Protein AF-A0A968W0G4-F1 (afdb_monomer)

Nearest PDB structures (foldseek):
  5n9j-assembly1_E  TM=2.878E-01  e=7.358E+00  Schizosaccharomyces pombe

Structure (mmCIF, N/CA/C/O backbone):
data_AF-A0A968W0G4-F1
#
_entry.id   AF-A0A968W0G4-F1
#
loop_
_atom_site.group_PDB
_atom_site.id
_atom_site.type_symbol
_atom_site.label_atom_id
_atom_site.label_alt_id
_atom_site.label_comp_id
_atom_site.label_asym_id
_atom_site.label_entity_id
_atom_site.label_seq_id
_atom_site.pdbx_PDB_ins_code
_atom_site.Cartn_x
_atom_site.Cartn_y
_atom_site.Cartn_z
_atom_site.occupancy
_atom_site.B_iso_or_equiv
_atom_site.auth_seq_id
_atom_site.auth_comp_id
_atom_site.auth_asym_id
_atom_site.auth_atom_id
_atom_site.pdbx_PDB_model_num
ATOM 1 N N . MET A 1 1 ? 86.480 -13.679 -138.380 1.00 50.28 1 MET A N 1
ATOM 2 C CA . MET A 1 1 ? 85.418 -13.800 -137.355 1.00 50.28 1 MET A CA 1
ATOM 3 C C . MET A 1 1 ? 84.595 -12.518 -137.369 1.00 50.28 1 MET A C 1
ATOM 5 O O . MET A 1 1 ? 85.137 -11.446 -137.126 1.00 50.28 1 MET A O 1
ATOM 9 N N . ASN A 1 2 ? 83.332 -12.602 -137.793 1.00 56.00 2 ASN A N 1
ATOM 10 C CA . ASN A 1 2 ? 82.565 -11.453 -138.284 1.00 56.00 2 ASN A CA 1
ATOM 11 C C . ASN A 1 2 ? 81.876 -10.722 -137.124 1.00 56.00 2 ASN A C 1
ATOM 13 O O . ASN A 1 2 ? 80.921 -11.234 -136.549 1.00 56.00 2 ASN A O 1
ATOM 17 N N . ARG A 1 3 ? 82.334 -9.502 -136.817 1.00 64.56 3 ARG A N 1
ATOM 18 C CA . ARG A 1 3 ? 81.915 -8.645 -135.685 1.00 64.56 3 ARG A CA 1
ATOM 19 C C . ARG A 1 3 ? 80.391 -8.413 -135.557 1.00 64.56 3 ARG A C 1
ATOM 21 O O . ARG A 1 3 ? 79.924 -8.037 -134.491 1.00 64.56 3 ARG A O 1
ATOM 28 N N . LYS A 1 4 ? 79.607 -8.677 -136.612 1.00 69.25 4 LYS A N 1
ATOM 29 C CA . LYS A 1 4 ? 78.130 -8.612 -136.620 1.00 69.25 4 LYS A CA 1
ATOM 30 C C . LYS A 1 4 ? 77.449 -9.833 -135.971 1.00 69.25 4 LYS A C 1
ATOM 32 O O . LYS A 1 4 ? 76.341 -9.705 -135.453 1.00 69.25 4 LYS A O 1
ATOM 37 N N . LEU A 1 5 ? 78.105 -10.998 -135.964 1.00 71.62 5 LEU A N 1
ATOM 38 C CA . LEU A 1 5 ? 77.550 -12.244 -135.418 1.00 71.62 5 LEU A CA 1
ATOM 39 C C . LEU A 1 5 ? 77.564 -12.250 -133.879 1.00 71.62 5 LEU A C 1
ATOM 41 O O . LEU A 1 5 ? 76.620 -12.705 -133.248 1.00 71.62 5 LEU A O 1
ATOM 45 N N . THR A 1 6 ? 78.600 -11.680 -133.258 1.00 73.06 6 THR A N 1
ATOM 46 C CA . THR A 1 6 ? 78.718 -11.632 -131.789 1.00 73.06 6 THR A CA 1
ATOM 47 C C . THR A 1 6 ? 77.686 -10.692 -131.154 1.00 73.06 6 THR A C 1
ATOM 49 O O . THR A 1 6 ? 77.170 -10.978 -130.080 1.00 73.06 6 THR A O 1
ATOM 52 N N . VAL A 1 7 ? 77.335 -9.593 -131.836 1.00 78.62 7 VAL A N 1
ATOM 53 C CA . VAL A 1 7 ? 76.342 -8.618 -131.345 1.00 78.62 7 VAL A CA 1
ATOM 54 C C . VAL A 1 7 ? 74.920 -9.181 -131.415 1.00 78.62 7 VAL A C 1
ATOM 56 O O . VAL A 1 7 ? 74.140 -9.013 -130.483 1.00 78.62 7 VAL A O 1
ATOM 59 N N . THR A 1 8 ? 74.587 -9.897 -132.491 1.00 78.25 8 THR A N 1
ATOM 60 C CA . THR A 1 8 ? 73.258 -10.507 -132.657 1.00 78.25 8 THR A CA 1
ATOM 61 C C . THR A 1 8 ? 73.026 -11.652 -131.670 1.00 78.25 8 THR A C 1
ATOM 63 O O . THR A 1 8 ? 71.947 -11.735 -131.085 1.00 78.25 8 THR A O 1
ATOM 66 N N . LEU A 1 9 ? 74.046 -12.468 -131.386 1.00 82.94 9 LEU A N 1
ATOM 67 C CA . LEU A 1 9 ? 73.944 -13.553 -130.403 1.00 82.94 9 LEU A CA 1
ATOM 68 C C . LEU A 1 9 ? 73.746 -13.042 -128.962 1.00 82.94 9 LEU A C 1
ATOM 70 O O . LEU A 1 9 ? 73.005 -13.647 -128.189 1.00 82.94 9 LEU A O 1
ATOM 74 N N . GLY A 1 10 ? 74.364 -11.906 -128.614 1.00 82.00 10 GLY A N 1
ATOM 75 C CA . GLY A 1 10 ? 74.199 -11.270 -127.302 1.00 82.00 10 GLY A CA 1
ATOM 76 C C . GLY A 1 10 ? 72.797 -10.698 -127.072 1.00 82.00 10 GLY A C 1
ATOM 77 O O . GLY A 1 10 ? 72.253 -10.817 -125.978 1.00 82.00 10 GLY A O 1
ATOM 78 N N . ILE A 1 11 ? 72.169 -10.135 -128.108 1.00 85.25 11 ILE A N 1
ATOM 79 C CA . ILE A 1 11 ? 70.793 -9.620 -128.008 1.00 85.25 11 ILE A CA 1
ATOM 80 C C . ILE A 1 11 ? 69.801 -10.773 -127.821 1.00 85.25 11 ILE A C 1
ATOM 82 O O . ILE A 1 11 ? 68.907 -10.691 -126.980 1.00 85.25 11 ILE A O 1
ATOM 86 N N . VAL A 1 12 ? 69.981 -11.873 -128.558 1.00 88.94 12 VAL A N 1
ATOM 87 C CA . VAL A 1 12 ? 69.106 -13.049 -128.440 1.00 88.94 12 VAL A CA 1
ATOM 88 C C . VAL A 1 12 ? 69.211 -13.684 -127.049 1.00 88.94 12 VAL A C 1
ATOM 90 O O . VAL A 1 12 ? 68.183 -14.054 -126.482 1.00 88.94 12 VAL A O 1
ATOM 93 N N . SER A 1 13 ? 70.408 -13.761 -126.455 1.00 84.50 13 SER A N 1
ATOM 94 C CA . SER A 1 13 ? 70.560 -14.359 -125.120 1.00 84.50 13 SER A CA 1
ATOM 95 C C . SER A 1 13 ? 69.845 -13.554 -124.029 1.00 84.50 13 SER A C 1
ATOM 97 O O . SER A 1 13 ? 69.179 -14.148 -123.183 1.00 84.50 13 SER A O 1
ATOM 99 N N . ILE A 1 14 ? 69.891 -12.218 -124.087 1.00 87.50 14 ILE A N 1
ATOM 100 C CA . ILE A 1 14 ? 69.216 -11.333 -123.121 1.00 87.50 14 ILE A CA 1
ATOM 101 C C . ILE A 1 14 ? 67.691 -11.493 -123.193 1.00 87.50 14 ILE A C 1
ATOM 103 O O . ILE A 1 14 ? 67.023 -11.561 -122.159 1.00 87.50 14 ILE A O 1
ATOM 107 N N . VAL A 1 15 ? 67.133 -11.600 -124.403 1.00 90.00 15 VAL A N 1
ATOM 108 C CA . VAL A 1 15 ? 65.685 -11.777 -124.594 1.00 90.00 15 VAL A CA 1
ATOM 109 C C . VAL A 1 15 ? 65.219 -13.124 -124.036 1.00 90.00 15 VAL A C 1
ATOM 111 O O . VAL A 1 15 ? 64.215 -13.180 -123.324 1.00 90.00 15 VAL A O 1
ATOM 11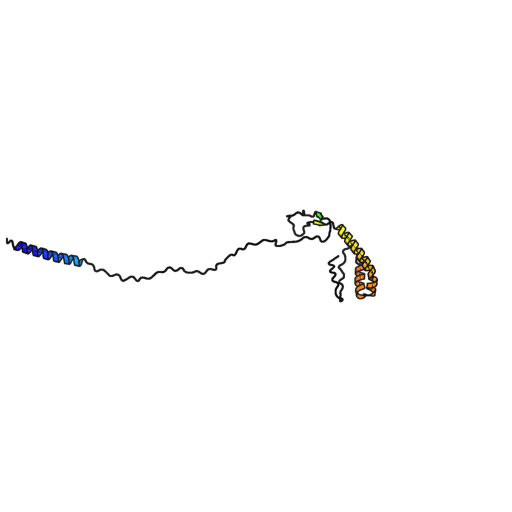4 N N . VAL A 1 16 ? 65.968 -14.200 -124.290 1.00 90.00 16 VAL A N 1
ATOM 115 C CA . VAL A 1 16 ? 65.634 -15.540 -123.778 1.00 90.00 16 VAL A CA 1
ATOM 116 C C . VAL A 1 16 ? 65.697 -15.582 -122.246 1.00 90.00 16 VAL A C 1
ATOM 118 O O . VAL A 1 16 ? 64.804 -16.145 -121.609 1.00 90.00 16 VAL A O 1
ATOM 121 N N . LEU A 1 17 ? 66.700 -14.937 -121.643 1.00 89.44 17 LEU A N 1
ATOM 122 C CA . LEU A 1 17 ? 66.860 -14.892 -120.186 1.00 89.44 17 LEU A CA 1
ATOM 123 C C . LEU A 1 17 ? 65.724 -14.114 -119.501 1.00 89.44 17 LEU A C 1
ATOM 125 O O . LEU A 1 17 ? 65.229 -14.531 -118.454 1.00 89.44 17 LEU A O 1
ATOM 129 N N . SER A 1 18 ? 65.261 -13.027 -120.126 1.00 85.81 18 SER A N 1
ATOM 130 C CA . SER A 1 18 ? 64.142 -12.215 -119.630 1.00 85.81 18 SER A CA 1
ATOM 131 C C . SER A 1 18 ? 62.825 -13.000 -119.584 1.00 85.81 18 SER A C 1
ATOM 133 O O . SER A 1 18 ? 62.112 -12.989 -118.578 1.00 85.81 18 SER A O 1
ATOM 135 N N . ILE A 1 19 ? 62.527 -13.764 -120.639 1.00 90.50 19 ILE A N 1
ATOM 136 C CA . ILE A 1 19 ? 61.292 -14.559 -120.721 1.00 90.50 19 ILE A CA 1
ATOM 137 C C . ILE A 1 19 ? 61.286 -15.679 -119.668 1.00 90.50 19 ILE A C 1
ATOM 139 O O . ILE A 1 19 ? 60.256 -15.930 -119.034 1.00 90.50 19 ILE A O 1
ATOM 143 N N . LEU A 1 20 ? 62.434 -16.329 -119.447 1.00 89.62 20 LEU A N 1
ATOM 144 C CA . LEU A 1 20 ? 62.585 -17.367 -118.423 1.00 89.62 20 LEU A CA 1
ATOM 145 C C . LEU A 1 20 ? 62.373 -16.818 -117.004 1.00 89.62 20 LEU A C 1
ATOM 147 O O . LEU A 1 20 ? 61.675 -17.449 -116.207 1.00 89.62 20 LEU A O 1
ATOM 151 N N . ALA A 1 21 ? 62.904 -15.631 -116.704 1.00 87.38 21 ALA A N 1
ATOM 152 C CA . ALA A 1 21 ? 62.770 -15.011 -115.386 1.00 87.38 21 ALA A CA 1
ATOM 153 C C . ALA A 1 21 ? 61.303 -14.710 -115.022 1.00 87.38 21 ALA A C 1
ATOM 155 O O . ALA A 1 21 ? 60.852 -15.036 -113.921 1.00 87.38 21 ALA A O 1
ATOM 156 N N . VAL A 1 22 ? 60.525 -14.152 -115.956 1.00 87.31 22 VAL A N 1
ATOM 157 C CA . VAL A 1 22 ? 59.110 -13.808 -115.714 1.00 87.31 22 VAL A CA 1
ATOM 158 C C . VAL A 1 22 ? 58.259 -15.059 -115.478 1.00 87.31 22 VAL A C 1
ATOM 160 O O . VAL A 1 22 ? 57.401 -15.070 -114.593 1.00 87.31 22 VAL A O 1
ATOM 163 N N . LYS A 1 23 ? 58.515 -16.139 -116.226 1.00 85.38 23 LYS A N 1
ATOM 164 C CA . LYS A 1 23 ? 57.799 -17.414 -116.061 1.00 85.38 23 LYS A CA 1
ATOM 165 C C . LYS A 1 23 ? 58.063 -18.045 -114.689 1.00 85.38 23 LYS A C 1
ATOM 167 O O . LYS A 1 23 ? 57.124 -18.544 -114.072 1.00 85.38 23 LYS A O 1
ATOM 172 N N . ALA A 1 24 ? 59.299 -17.976 -114.192 1.00 85.31 24 ALA A N 1
ATOM 173 C CA . ALA A 1 24 ? 59.659 -18.489 -112.869 1.00 85.31 24 ALA A CA 1
ATOM 174 C C . ALA A 1 24 ? 58.977 -17.706 -111.730 1.00 85.31 24 ALA A C 1
ATOM 176 O O . ALA A 1 24 ? 58.462 -18.305 -110.788 1.00 85.31 24 ALA A O 1
ATOM 177 N N . LEU A 1 25 ? 58.907 -16.375 -111.842 1.00 80.69 25 LEU A N 1
ATOM 178 C CA . LEU A 1 25 ? 58.262 -15.507 -110.848 1.00 80.69 25 LEU A CA 1
ATOM 179 C C . LEU A 1 25 ? 56.737 -15.686 -110.803 1.00 80.69 25 LEU A C 1
ATOM 181 O O . LEU A 1 25 ? 56.147 -15.681 -109.723 1.00 80.69 25 LEU A O 1
ATOM 185 N N . ALA A 1 26 ? 56.092 -15.890 -111.954 1.00 75.75 26 ALA A N 1
ATOM 186 C CA . ALA A 1 26 ? 54.649 -16.114 -112.015 1.00 75.75 26 ALA A CA 1
ATOM 187 C C . ALA A 1 26 ? 54.231 -17.457 -111.385 1.00 75.75 26 ALA A C 1
ATOM 189 O O . ALA A 1 26 ? 53.181 -17.530 -110.750 1.00 75.75 26 ALA A O 1
ATOM 190 N N . ALA A 1 27 ? 55.064 -18.498 -111.506 1.00 76.25 27 ALA A N 1
ATOM 191 C CA . ALA A 1 27 ? 54.793 -19.822 -110.937 1.00 76.25 27 ALA A CA 1
ATOM 192 C C . ALA A 1 27 ? 54.883 -19.866 -109.397 1.00 76.25 27 ALA A C 1
ATOM 194 O O . ALA A 1 27 ? 54.312 -20.755 -108.770 1.00 76.25 27 ALA A O 1
ATOM 195 N N . LEU A 1 28 ? 55.572 -18.902 -108.776 1.00 73.31 28 LEU A N 1
ATOM 196 C CA . LEU A 1 28 ? 55.718 -18.798 -107.318 1.00 73.31 28 LEU A CA 1
ATOM 197 C C . LEU A 1 28 ? 54.543 -18.077 -106.639 1.00 73.31 28 LEU A C 1
ATOM 199 O O . LEU A 1 28 ? 54.457 -18.059 -105.409 1.00 73.31 28 LEU A O 1
ATOM 203 N N . LYS A 1 29 ? 53.616 -17.497 -107.412 1.00 65.69 29 LYS A N 1
ATOM 204 C CA . LYS A 1 29 ? 52.452 -16.800 -106.865 1.00 65.69 29 LYS A CA 1
ATOM 205 C C . LYS A 1 29 ? 51.376 -17.822 -106.476 1.00 65.69 29 LYS A C 1
ATOM 207 O O . LYS A 1 29 ? 50.584 -18.256 -107.307 1.00 65.69 29 LYS A O 1
ATOM 212 N N . LYS A 1 30 ? 51.360 -18.238 -105.205 1.00 65.00 30 LYS A N 1
ATOM 213 C CA . LYS A 1 30 ? 50.281 -19.075 -104.651 1.00 65.00 30 LYS A CA 1
ATOM 214 C C . LYS A 1 30 ? 48.954 -18.297 -104.667 1.00 65.00 30 LYS A C 1
ATOM 216 O O . LYS A 1 30 ? 48.955 -17.139 -104.253 1.00 65.00 30 LYS A O 1
ATOM 221 N N . PRO A 1 31 ? 47.839 -18.896 -105.121 1.00 62.84 31 PRO A N 1
ATOM 222 C CA . PRO A 1 31 ? 46.536 -18.243 -105.069 1.00 62.84 31 PRO A CA 1
ATOM 223 C C . PRO A 1 31 ? 46.084 -18.096 -103.609 1.00 62.84 31 PRO A C 1
ATOM 225 O O . PRO A 1 31 ? 46.088 -19.065 -102.851 1.00 62.84 31 PRO A O 1
ATOM 228 N N . GLU A 1 32 ? 45.730 -16.876 -103.207 1.00 62.38 32 GLU A N 1
ATOM 229 C CA . GLU A 1 32 ? 45.225 -16.570 -101.866 1.00 62.38 32 GLU A CA 1
ATOM 230 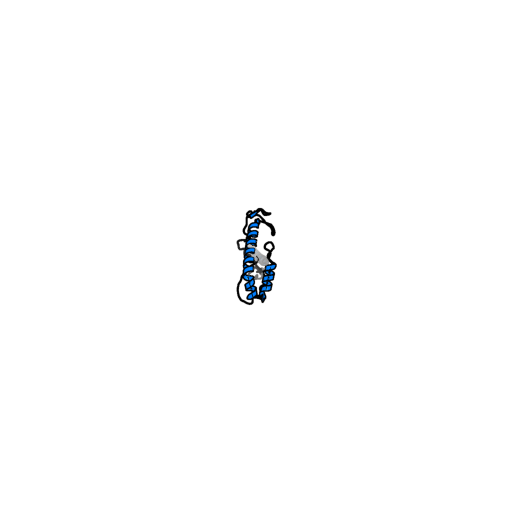C C . GLU A 1 32 ? 43.826 -17.173 -101.670 1.00 62.38 32 GLU A C 1
ATOM 232 O O . GLU A 1 32 ? 42.871 -16.820 -102.364 1.00 62.38 32 GLU A O 1
ATOM 237 N N . THR A 1 33 ? 43.697 -18.093 -100.714 1.00 61.62 33 THR A N 1
ATOM 238 C CA . THR A 1 33 ? 42.409 -18.660 -100.301 1.00 61.62 33 THR A CA 1
ATOM 239 C C . THR A 1 33 ? 41.613 -17.602 -99.537 1.00 61.62 33 THR A C 1
ATOM 241 O O . THR A 1 33 ? 41.990 -17.212 -98.431 1.00 61.62 33 THR A O 1
ATOM 244 N N . GLN A 1 34 ? 40.505 -17.138 -100.114 1.00 61.91 34 GLN A N 1
ATOM 245 C CA . GLN A 1 34 ? 39.613 -16.171 -99.473 1.00 61.91 34 GLN A CA 1
ATOM 246 C C . GLN A 1 34 ? 38.939 -16.816 -98.252 1.00 61.91 34 GLN A C 1
ATOM 248 O O . GLN A 1 34 ? 38.243 -17.823 -98.380 1.00 61.91 34 GLN A O 1
ATOM 253 N N . LYS A 1 35 ? 39.156 -16.252 -97.058 1.00 64.19 35 LYS A N 1
ATOM 254 C CA . LYS A 1 35 ? 38.421 -16.642 -95.845 1.00 64.19 35 LYS A CA 1
ATOM 255 C C . LYS A 1 35 ? 37.016 -16.025 -95.888 1.00 64.19 35 LYS A C 1
ATOM 257 O O . LYS A 1 35 ? 36.911 -14.845 -96.224 1.00 64.19 35 LYS A O 1
ATOM 262 N N . PRO A 1 36 ? 35.956 -16.781 -95.552 1.00 68.25 36 PRO A N 1
ATOM 263 C CA . PRO A 1 36 ? 34.600 -16.247 -95.551 1.00 68.25 36 PRO A CA 1
ATOM 264 C C . PRO A 1 36 ? 34.442 -15.109 -94.522 1.00 68.25 36 PRO A C 1
ATOM 266 O O . PRO A 1 36 ? 35.164 -15.096 -93.519 1.00 68.25 36 PRO A O 1
ATOM 269 N N . PRO A 1 37 ? 33.522 -14.150 -94.756 1.00 69.25 37 PRO A N 1
ATOM 270 C CA . PRO A 1 37 ? 33.312 -13.015 -93.861 1.00 69.25 37 PRO A CA 1
ATOM 271 C C . PRO A 1 37 ? 32.822 -13.478 -92.485 1.00 69.25 37 PRO A C 1
ATOM 273 O O . PRO A 1 37 ? 31.913 -14.298 -92.395 1.00 69.25 37 PRO A O 1
ATOM 276 N N . ALA A 1 38 ? 33.418 -12.949 -91.415 1.00 71.00 38 ALA A N 1
ATOM 277 C CA . ALA A 1 38 ? 32.996 -13.247 -90.051 1.00 71.00 38 ALA A CA 1
ATOM 278 C C . ALA A 1 38 ? 31.680 -12.519 -89.727 1.00 71.00 38 ALA A C 1
ATOM 280 O O . ALA A 1 38 ? 31.589 -11.299 -89.878 1.00 71.00 38 ALA A O 1
ATOM 281 N N . GLU A 1 39 ? 30.669 -13.259 -89.275 1.00 71.25 39 GLU A N 1
ATOM 282 C CA . GLU A 1 39 ? 29.409 -12.691 -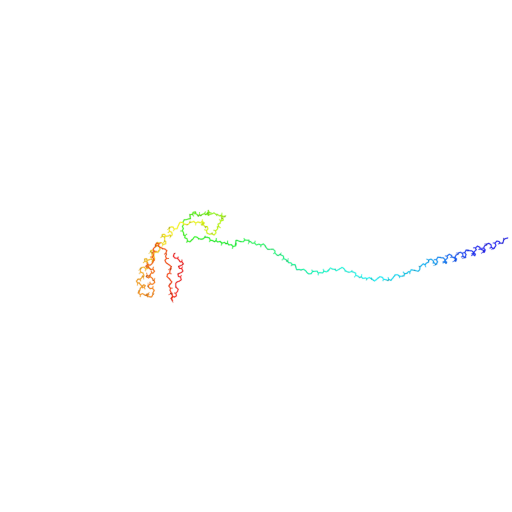88.790 1.00 71.25 39 GLU A CA 1
ATOM 283 C C . GLU A 1 39 ? 29.642 -11.952 -87.464 1.00 71.25 39 GLU A C 1
ATOM 285 O O . GLU A 1 39 ? 30.157 -12.516 -86.498 1.00 71.25 39 GLU A O 1
ATOM 290 N N . LEU A 1 40 ? 29.287 -10.665 -87.422 1.00 70.12 40 LEU A N 1
ATOM 291 C CA . LEU A 1 40 ? 29.465 -9.815 -86.247 1.00 70.12 40 LEU A CA 1
ATOM 292 C C . LEU A 1 40 ? 28.197 -9.836 -85.389 1.00 70.12 40 LEU A C 1
ATOM 294 O O . LEU A 1 40 ? 27.220 -9.153 -85.698 1.00 70.12 40 LEU A O 1
ATOM 298 N N . TYR A 1 41 ? 28.228 -10.578 -84.285 1.00 73.56 41 TYR A N 1
ATOM 299 C CA . TYR A 1 41 ? 27.192 -10.515 -83.257 1.00 73.56 41 TYR A CA 1
ATOM 300 C C . TYR A 1 41 ? 27.526 -9.407 -82.253 1.00 73.56 41 TYR A C 1
ATOM 302 O O . TYR A 1 41 ? 28.652 -9.311 -81.765 1.00 73.56 41 TYR A O 1
ATOM 310 N N . ARG A 1 42 ? 26.552 -8.541 -81.952 1.00 77.88 42 ARG A N 1
ATOM 311 C CA . ARG A 1 42 ? 26.691 -7.527 -80.898 1.00 77.88 42 ARG A CA 1
ATOM 312 C C . ARG A 1 42 ? 26.438 -8.178 -79.550 1.00 77.88 42 ARG A C 1
ATOM 314 O O . ARG A 1 42 ? 25.303 -8.511 -79.227 1.00 77.88 42 ARG A O 1
ATOM 321 N N . GLU A 1 43 ? 27.501 -8.325 -78.779 1.00 81.81 43 GLU A N 1
ATOM 322 C CA . GLU A 1 43 ? 27.416 -8.760 -77.396 1.00 81.81 43 GLU A CA 1
ATOM 323 C C . GLU A 1 43 ? 27.027 -7.576 -76.506 1.00 81.81 43 GLU A C 1
ATOM 325 O O . GLU A 1 43 ? 27.553 -6.468 -76.643 1.00 81.81 43 GLU A O 1
ATOM 330 N N . VAL A 1 44 ? 26.070 -7.810 -75.615 1.00 84.44 44 VAL A N 1
ATOM 331 C CA . VAL A 1 44 ? 25.630 -6.848 -74.607 1.00 84.44 44 VAL A CA 1
ATOM 332 C C . VAL A 1 44 ? 25.708 -7.530 -73.254 1.00 84.44 44 VAL A C 1
ATOM 334 O O . VAL A 1 44 ? 25.340 -8.695 -73.119 1.00 84.44 44 VAL A O 1
ATOM 337 N N . GLN A 1 45 ? 26.213 -6.814 -72.257 1.00 83.50 45 GLN A N 1
ATOM 338 C CA . GLN A 1 45 ? 26.286 -7.342 -70.902 1.00 83.50 45 GLN A CA 1
ATOM 339 C C . GLN A 1 45 ? 24.910 -7.237 -70.250 1.00 83.50 45 GLN A C 1
ATOM 341 O O . GLN A 1 45 ? 24.283 -6.177 -70.270 1.00 83.50 45 GLN A O 1
ATOM 346 N N . VAL A 1 46 ? 24.446 -8.352 -69.696 1.00 87.06 46 VAL A N 1
ATOM 347 C CA . VAL A 1 46 ? 23.199 -8.449 -68.941 1.00 87.06 46 VAL A CA 1
ATOM 348 C C . VAL A 1 46 ? 23.475 -9.186 -67.647 1.00 87.06 46 VAL A C 1
ATOM 350 O O . VAL A 1 46 ? 24.082 -10.255 -67.657 1.00 87.06 46 VAL A O 1
ATOM 353 N N . ASP A 1 47 ? 22.973 -8.620 -66.557 1.00 87.88 47 ASP A N 1
ATOM 354 C CA . ASP A 1 47 ? 22.987 -9.247 -65.246 1.00 87.88 47 ASP A CA 1
ATOM 355 C C . ASP A 1 47 ? 21.616 -9.855 -64.960 1.00 87.88 47 ASP A C 1
ATOM 357 O O . ASP A 1 47 ? 20.572 -9.234 -65.187 1.00 87.88 47 ASP A O 1
ATOM 361 N N . ASN A 1 48 ? 21.619 -11.091 -64.467 1.00 86.06 48 ASN A N 1
ATOM 362 C CA . ASN A 1 48 ? 20.392 -11.779 -64.100 1.00 86.06 48 ASN A CA 1
ATOM 363 C C . ASN A 1 48 ? 19.899 -11.282 -62.734 1.00 86.06 48 ASN A C 1
ATOM 365 O O . ASN A 1 48 ? 20.666 -11.225 -61.773 1.00 86.06 48 ASN A O 1
ATOM 369 N N . VAL A 1 49 ? 18.616 -10.932 -62.640 1.00 87.19 49 VAL A N 1
ATOM 370 C CA . VAL A 1 49 ? 18.022 -10.421 -61.399 1.00 87.19 49 VAL A CA 1
ATOM 371 C C . VAL A 1 49 ? 17.507 -11.588 -60.565 1.00 87.19 49 VAL A C 1
ATOM 373 O O . VAL A 1 49 ? 16.568 -12.278 -60.957 1.00 87.19 49 VAL A O 1
ATOM 376 N N . GLU A 1 50 ? 18.093 -11.779 -59.386 1.00 88.19 50 GLU A N 1
ATOM 377 C CA . GLU A 1 50 ? 17.596 -12.722 -58.387 1.00 88.19 50 GLU A CA 1
ATOM 378 C C . GLU A 1 50 ? 16.707 -12.001 -57.370 1.00 88.19 50 GLU A C 1
ATOM 380 O O . GLU A 1 50 ? 17.134 -11.085 -56.664 1.00 88.19 50 GLU A O 1
ATOM 385 N N . TYR A 1 51 ? 15.445 -12.419 -57.289 1.00 84.56 51 TYR A N 1
ATOM 386 C CA . TYR A 1 51 ? 14.498 -11.871 -56.327 1.00 84.56 51 TYR A CA 1
ATOM 387 C C . TYR A 1 51 ? 14.786 -12.423 -54.935 1.00 84.56 51 TYR A C 1
ATOM 389 O O . TYR A 1 51 ? 14.655 -13.622 -54.689 1.00 84.56 51 TYR A O 1
ATOM 397 N N . ASN A 1 52 ? 15.126 -11.539 -54.004 1.00 87.25 52 ASN A N 1
ATOM 398 C CA . ASN A 1 52 ? 15.262 -11.876 -52.597 1.00 87.25 52 ASN A CA 1
ATOM 399 C C . ASN A 1 52 ? 14.250 -11.098 -51.744 1.00 87.25 52 ASN A C 1
ATOM 401 O O . ASN A 1 52 ? 13.755 -10.030 -52.107 1.00 87.25 52 ASN A O 1
ATOM 405 N N . THR A 1 53 ? 13.901 -11.663 -50.590 1.00 83.81 53 THR A N 1
ATOM 406 C CA . THR A 1 53 ? 13.049 -10.988 -49.609 1.00 83.81 53 THR A CA 1
ATOM 407 C C . THR A 1 53 ? 13.926 -10.161 -48.678 1.00 83.81 53 THR A C 1
ATOM 409 O O . THR A 1 53 ? 14.614 -10.699 -47.811 1.00 83.81 53 THR A O 1
ATOM 412 N N . VAL A 1 54 ? 13.902 -8.839 -48.843 1.00 85.12 54 VAL A N 1
ATOM 413 C CA . VAL A 1 54 ? 14.647 -7.912 -47.982 1.00 85.12 54 VAL A CA 1
ATOM 414 C C . VAL A 1 54 ? 13.832 -7.628 -46.722 1.00 85.12 54 VAL A C 1
ATOM 416 O O . VAL A 1 54 ? 12.776 -7.003 -46.774 1.00 85.12 54 VAL A O 1
ATOM 419 N N . THR A 1 55 ? 14.322 -8.085 -45.568 1.00 85.88 55 THR A N 1
ATOM 420 C CA . THR A 1 55 ? 13.709 -7.762 -44.271 1.00 85.88 55 THR A CA 1
ATOM 421 C C . THR A 1 55 ? 14.335 -6.490 -43.708 1.00 85.88 55 THR A C 1
ATOM 423 O O . THR A 1 55 ? 15.480 -6.499 -43.255 1.00 85.88 55 THR A O 1
ATOM 426 N N . THR A 1 56 ? 13.583 -5.392 -43.704 1.00 83.44 56 THR A N 1
ATOM 427 C CA . THR A 1 56 ? 14.039 -4.116 -43.135 1.00 83.44 56 THR A CA 1
ATOM 428 C C . THR A 1 56 ? 13.820 -4.096 -41.625 1.00 83.44 56 THR A C 1
ATOM 430 O O . THR A 1 56 ? 12.687 -4.143 -41.148 1.00 83.44 56 THR A O 1
ATOM 433 N N . ARG A 1 57 ? 14.905 -3.999 -40.847 1.00 86.56 57 ARG A N 1
ATOM 434 C CA . ARG A 1 57 ? 14.832 -3.822 -39.391 1.00 86.56 57 ARG A CA 1
ATOM 435 C C . ARG A 1 57 ? 14.674 -2.339 -39.062 1.00 86.56 57 ARG A C 1
ATOM 437 O O . ARG A 1 57 ? 15.609 -1.566 -39.235 1.00 86.56 57 ARG A O 1
ATOM 444 N N . VAL A 1 58 ? 13.510 -1.955 -38.548 1.00 86.38 58 VAL A N 1
ATOM 445 C CA . VAL A 1 58 ? 13.259 -0.600 -38.040 1.00 86.38 58 VAL A CA 1
ATOM 446 C C . VAL A 1 58 ? 13.571 -0.570 -36.545 1.00 86.38 58 VAL A C 1
ATOM 448 O O . VAL A 1 58 ? 12.978 -1.318 -35.770 1.00 86.38 58 VAL A O 1
ATOM 451 N N . THR A 1 59 ? 14.511 0.279 -36.129 1.00 87.81 59 THR A N 1
ATOM 452 C CA . THR A 1 59 ? 14.834 0.512 -34.714 1.00 87.81 59 THR A CA 1
ATOM 453 C C . THR A 1 59 ? 14.268 1.853 -34.272 1.00 87.81 59 THR A C 1
ATOM 455 O O . THR A 1 59 ? 14.599 2.879 -34.862 1.00 87.81 59 THR A O 1
ATOM 458 N N . SER A 1 60 ? 13.457 1.853 -33.215 1.00 87.75 60 SER A N 1
ATOM 459 C CA . SER A 1 60 ? 12.972 3.070 -32.559 1.00 87.75 60 SER A CA 1
ATOM 460 C C . SER A 1 60 ? 13.500 3.126 -31.134 1.00 87.75 60 SER A C 1
ATOM 462 O O . SER A 1 60 ? 13.559 2.106 -30.447 1.00 87.75 60 SER A O 1
ATOM 464 N N . THR A 1 61 ? 13.856 4.319 -30.670 1.00 90.69 61 THR A N 1
ATOM 465 C CA . THR A 1 61 ? 14.147 4.559 -29.256 1.00 90.69 61 THR A CA 1
ATOM 466 C C . THR A 1 61 ? 12.840 4.774 -28.490 1.00 90.69 61 THR A C 1
ATOM 468 O O . THR A 1 61 ? 11.835 5.217 -29.047 1.00 90.69 61 THR A O 1
ATOM 471 N N . GLY A 1 62 ? 12.833 4.421 -27.208 1.00 90.31 62 GLY A N 1
ATOM 472 C CA . GLY A 1 62 ? 11.683 4.571 -26.322 1.00 90.31 62 GLY A CA 1
ATOM 473 C C . GLY A 1 62 ? 12.131 4.616 -24.866 1.00 90.31 62 GLY A C 1
ATOM 474 O O . GLY A 1 62 ? 13.247 4.208 -24.537 1.00 90.31 62 GLY A O 1
ATOM 475 N N . ARG A 1 63 ? 11.277 5.136 -23.981 1.00 90.81 63 ARG A N 1
ATOM 476 C CA . ARG A 1 63 ? 11.559 5.177 -22.543 1.00 90.81 63 ARG A CA 1
ATOM 477 C C . ARG A 1 63 ? 11.123 3.866 -21.899 1.00 90.81 63 ARG A C 1
ATOM 479 O O . ARG A 1 63 ? 9.966 3.479 -22.016 1.00 90.81 63 ARG A O 1
ATOM 486 N N . VAL A 1 64 ? 12.038 3.217 -21.184 1.00 88.19 64 VAL A N 1
ATOM 487 C CA . VAL A 1 64 ? 11.712 2.038 -20.376 1.00 88.19 64 VAL A CA 1
ATOM 488 C C . VAL A 1 64 ? 11.018 2.493 -19.095 1.00 88.19 64 VAL A C 1
ATOM 490 O O . VAL A 1 64 ? 11.500 3.388 -18.396 1.00 88.19 64 VAL A O 1
ATOM 493 N N . THR A 1 65 ? 9.882 1.877 -18.792 1.00 88.75 65 THR A N 1
ATOM 494 C CA . THR A 1 65 ? 9.158 2.033 -17.528 1.00 88.75 65 THR A CA 1
ATOM 495 C C . THR A 1 65 ? 9.158 0.709 -16.775 1.00 88.75 65 THR A C 1
ATOM 497 O O . THR A 1 65 ? 9.350 -0.350 -17.371 1.00 88.75 65 THR A O 1
ATOM 500 N N . SER A 1 66 ? 8.943 0.754 -15.458 1.00 87.44 66 SER A N 1
ATOM 501 C CA . SER A 1 66 ? 8.750 -0.476 -14.686 1.00 87.44 66 SER A CA 1
ATOM 502 C C . SER A 1 66 ? 7.532 -1.230 -15.216 1.00 87.44 66 SER A C 1
ATOM 504 O O . SER A 1 66 ? 6.500 -0.614 -15.482 1.00 87.44 66 SER A O 1
ATOM 506 N N . GLY A 1 67 ? 7.645 -2.553 -15.351 1.00 89.06 67 GLY A N 1
ATOM 507 C CA . GLY A 1 67 ? 6.508 -3.400 -15.717 1.00 89.06 67 GLY A CA 1
ATOM 508 C C . GLY A 1 67 ? 5.440 -3.446 -14.622 1.00 89.06 67 GLY A C 1
ATOM 509 O O . GLY A 1 67 ? 4.260 -3.544 -14.932 1.00 89.06 67 GLY A O 1
ATOM 510 N N . ASN A 1 68 ? 5.846 -3.323 -13.353 1.00 85.94 68 ASN A N 1
ATOM 511 C CA . ASN A 1 68 ? 4.950 -3.315 -12.200 1.00 85.94 68 ASN A CA 1
ATOM 512 C C . ASN A 1 68 ? 5.374 -2.213 -11.227 1.00 85.94 68 ASN A C 1
ATOM 514 O O . ASN A 1 68 ? 6.488 -2.234 -10.698 1.00 85.94 68 ASN A O 1
ATOM 518 N N . THR A 1 69 ? 4.476 -1.268 -10.974 1.00 87.31 69 THR A N 1
ATOM 519 C CA . THR A 1 69 ? 4.624 -0.260 -9.922 1.00 87.31 69 THR A CA 1
ATOM 520 C C . THR A 1 69 ? 3.531 -0.502 -8.895 1.00 87.31 69 THR A C 1
ATOM 522 O O . THR A 1 69 ? 2.372 -0.684 -9.262 1.00 87.31 69 THR A O 1
ATOM 525 N N . VAL A 1 70 ? 3.907 -0.546 -7.619 1.00 87.00 70 VAL A N 1
ATOM 526 C CA . VAL A 1 70 ? 2.981 -0.785 -6.5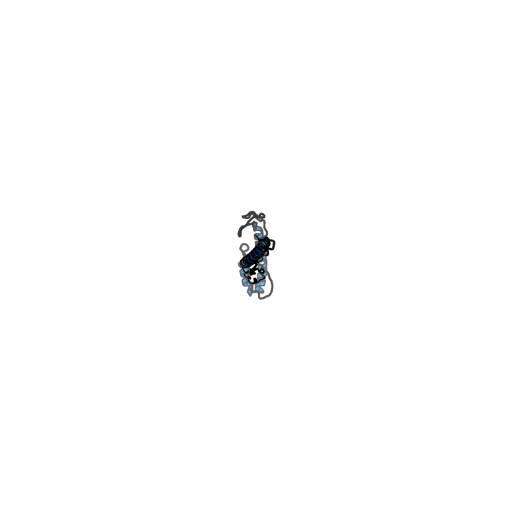10 1.00 87.00 70 VAL A CA 1
ATOM 527 C C . VAL A 1 70 ? 3.107 0.365 -5.529 1.00 87.00 70 VAL A C 1
ATOM 529 O O . VAL A 1 70 ? 4.199 0.631 -5.026 1.00 87.00 70 VAL A O 1
ATOM 532 N N . ASP A 1 71 ? 1.980 1.004 -5.242 1.00 87.12 71 ASP A N 1
ATOM 533 C CA . ASP A 1 71 ? 1.886 2.020 -4.204 1.00 87.12 71 ASP A CA 1
ATOM 534 C C . ASP A 1 71 ? 1.484 1.361 -2.885 1.00 87.12 71 ASP A C 1
ATOM 536 O O . ASP A 1 71 ? 0.509 0.611 -2.806 1.00 87.12 71 ASP A O 1
ATOM 540 N N . LEU A 1 72 ? 2.260 1.629 -1.838 1.00 86.12 72 LEU A N 1
ATOM 541 C CA . LEU A 1 72 ? 2.017 1.100 -0.503 1.00 86.12 72 LEU A CA 1
ATOM 542 C C . LEU A 1 72 ? 1.272 2.146 0.319 1.00 86.12 72 LEU A C 1
ATOM 544 O O . LEU A 1 72 ? 1.783 3.239 0.562 1.00 86.12 72 LEU A O 1
ATOM 548 N N . ILE A 1 73 ? 0.071 1.789 0.765 1.00 89.38 73 ILE A N 1
ATOM 549 C CA . ILE A 1 73 ? -0.780 2.638 1.595 1.00 89.38 73 ILE A CA 1
ATOM 550 C C . ILE A 1 73 ? -1.045 1.897 2.901 1.00 89.38 73 ILE A C 1
ATOM 552 O O . ILE A 1 73 ? -1.329 0.701 2.903 1.00 89.38 73 ILE A O 1
ATOM 556 N N . ALA A 1 74 ? -0.938 2.607 4.021 1.00 87.75 74 ALA A N 1
ATOM 557 C CA . ALA A 1 74 ? -1.291 2.058 5.319 1.00 87.75 74 ALA A CA 1
ATOM 558 C C . ALA A 1 74 ? -2.817 2.014 5.478 1.00 87.75 74 ALA A C 1
ATOM 560 O O . ALA A 1 74 ? -3.490 3.026 5.291 1.00 87.75 74 ALA A O 1
ATOM 561 N N . GLU A 1 75 ? -3.355 0.858 5.868 1.00 87.00 75 GLU A N 1
ATOM 562 C CA . GLU A 1 75 ? -4.788 0.705 6.163 1.00 87.00 75 GLU A CA 1
ATOM 563 C C . GLU A 1 75 ? -5.204 1.474 7.423 1.00 87.00 75 GLU A C 1
ATOM 565 O O . GLU A 1 75 ? -6.320 1.981 7.517 1.00 87.00 75 GLU A O 1
ATOM 570 N N . VAL A 1 76 ? -4.295 1.577 8.397 1.00 88.12 76 VAL A N 1
ATOM 571 C CA . VAL A 1 76 ? -4.536 2.240 9.679 1.00 88.12 76 VAL A CA 1
ATOM 572 C C . VAL A 1 76 ? -3.498 3.317 9.943 1.00 88.12 76 VAL A C 1
ATOM 574 O O . VAL A 1 76 ? -2.342 3.226 9.531 1.00 88.12 76 VAL A O 1
ATOM 577 N N . GLN A 1 77 ? -3.913 4.339 10.683 1.00 85.19 77 GLN A N 1
ATOM 578 C CA . GLN A 1 77 ? -3.001 5.354 11.189 1.00 85.19 77 GLN A CA 1
ATOM 579 C C . GLN A 1 77 ? -2.281 4.821 12.429 1.00 85.19 77 GLN A C 1
ATOM 581 O O . GLN A 1 77 ? -2.897 4.202 13.297 1.00 85.19 77 GLN A O 1
ATOM 586 N N . GLY A 1 78 ? -0.977 5.070 12.520 1.00 87.69 78 GLY A N 1
ATOM 587 C CA . GLY A 1 78 ? -0.174 4.645 13.659 1.00 87.69 78 GLY A CA 1
ATOM 588 C C . GLY A 1 78 ? 1.289 5.045 13.520 1.00 87.69 78 GLY A C 1
ATOM 589 O O . GLY A 1 78 ? 1.740 5.504 12.469 1.00 87.69 78 GLY A O 1
ATOM 590 N N . LYS A 1 79 ? 2.047 4.861 14.601 1.00 89.75 79 LYS A N 1
ATOM 591 C CA . LYS A 1 79 ? 3.495 5.080 14.597 1.00 89.75 79 LYS A CA 1
ATOM 592 C C . LYS A 1 79 ? 4.190 3.953 13.830 1.00 89.75 79 LYS A C 1
ATOM 594 O O . LYS A 1 79 ? 3.920 2.779 14.088 1.00 89.75 79 LYS A O 1
ATOM 599 N N . LEU A 1 80 ? 5.107 4.313 12.932 1.00 90.69 80 LEU A N 1
ATOM 600 C CA . LEU A 1 80 ? 5.946 3.353 12.216 1.00 90.69 80 LEU A CA 1
ATOM 601 C C . LEU A 1 80 ? 6.977 2.746 13.178 1.00 90.69 80 LEU A C 1
ATOM 603 O O . LEU A 1 80 ? 7.709 3.459 13.868 1.00 90.69 80 LEU A O 1
ATOM 607 N N . LEU A 1 81 ? 7.021 1.423 13.208 1.00 90.62 81 LEU A N 1
ATOM 608 C CA . LEU A 1 81 ? 7.993 0.592 13.901 1.00 90.62 81 LEU A CA 1
ATOM 609 C C . LEU A 1 81 ? 8.853 -0.126 12.851 1.00 90.62 81 LEU A C 1
ATOM 611 O O . LEU A 1 81 ? 8.356 -0.436 11.761 1.00 90.62 81 LEU A O 1
ATOM 615 N N . PRO A 1 82 ? 10.131 -0.404 13.152 1.00 88.56 82 PRO A N 1
ATOM 616 C CA . PRO A 1 82 ? 10.997 -1.121 12.227 1.00 88.56 82 PRO A CA 1
ATOM 617 C C . PRO A 1 82 ? 10.403 -2.493 11.880 1.00 88.56 82 PRO A C 1
ATOM 619 O O . PRO A 1 82 ? 9.931 -3.222 12.756 1.00 88.56 82 PRO A O 1
ATOM 622 N N . GLY A 1 83 ? 10.382 -2.798 10.583 1.00 87.00 83 GLY A N 1
ATOM 623 C CA . GLY A 1 83 ? 10.062 -4.120 10.063 1.00 87.00 83 GLY A CA 1
ATOM 624 C C . GLY A 1 83 ? 11.282 -5.038 10.057 1.00 87.00 83 GLY A C 1
ATOM 625 O O . GLY A 1 83 ? 12.293 -4.760 10.702 1.00 87.00 83 GLY A O 1
ATOM 626 N N . ASP A 1 84 ? 11.180 -6.118 9.292 1.00 86.69 84 ASP A N 1
ATOM 627 C CA . ASP A 1 84 ? 12.263 -7.095 9.138 1.00 86.69 84 ASP A CA 1
ATOM 628 C C . ASP A 1 84 ? 13.357 -6.551 8.200 1.00 86.69 84 ASP A C 1
ATOM 630 O O . ASP A 1 84 ? 14.531 -6.903 8.314 1.00 86.69 84 ASP A O 1
ATOM 634 N N . ILE A 1 85 ? 12.979 -5.629 7.306 1.00 88.38 85 ILE A N 1
ATOM 635 C CA . ILE A 1 85 ? 13.870 -4.965 6.354 1.00 88.38 85 ILE A CA 1
ATOM 636 C C . ILE A 1 85 ? 13.932 -3.463 6.672 1.00 88.38 85 ILE A C 1
ATOM 638 O O . ILE A 1 85 ? 12.893 -2.840 6.907 1.00 88.38 85 ILE A O 1
ATOM 642 N N . PRO A 1 86 ? 15.120 -2.826 6.640 1.00 86.00 86 PRO A N 1
ATOM 643 C CA . PRO A 1 86 ? 15.227 -1.380 6.784 1.00 86.00 86 PRO A CA 1
ATOM 644 C C . PRO A 1 86 ? 14.463 -0.662 5.666 1.00 86.00 86 PRO A C 1
ATOM 646 O O . PRO A 1 86 ? 14.825 -0.758 4.493 1.00 86.00 86 PRO A O 1
ATOM 649 N N . PHE A 1 87 ? 13.435 0.107 6.027 1.00 87.12 87 PHE A N 1
ATOM 650 C CA . PHE A 1 87 ? 12.647 0.890 5.075 1.00 87.12 87 PHE A CA 1
ATOM 651 C C . PHE A 1 87 ? 13.431 2.121 4.591 1.00 87.12 87 PHE A C 1
ATOM 653 O O . PHE A 1 87 ? 13.265 3.240 5.083 1.00 87.12 87 PHE A O 1
ATOM 660 N N . LYS A 1 88 ? 14.353 1.897 3.650 1.00 87.81 88 LYS A N 1
ATOM 661 C CA . LYS A 1 88 ? 15.196 2.917 3.013 1.00 87.81 88 LYS A CA 1
ATOM 662 C C . LYS A 1 88 ? 15.002 2.895 1.498 1.00 87.81 88 LYS A C 1
ATOM 664 O O . LYS A 1 88 ? 14.648 1.878 0.907 1.00 87.81 88 LYS A O 1
ATOM 669 N N . LYS A 1 89 ? 15.250 4.037 0.856 1.00 86.06 89 LYS A N 1
ATOM 670 C CA . LYS A 1 89 ? 15.175 4.155 -0.607 1.00 86.06 89 LYS A CA 1
ATOM 671 C C . LYS A 1 89 ? 16.203 3.225 -1.262 1.00 86.06 89 LYS A C 1
ATOM 673 O O . LYS A 1 89 ? 17.348 3.187 -0.825 1.00 86.06 89 LYS A O 1
ATOM 678 N N . GLY A 1 90 ? 15.791 2.522 -2.318 1.00 86.31 90 GLY A N 1
ATOM 679 C CA . GLY A 1 90 ? 16.657 1.616 -3.084 1.00 86.31 90 GLY A CA 1
ATOM 680 C C . GLY A 1 90 ? 16.842 0.222 -2.477 1.00 86.31 90 GLY A C 1
ATOM 681 O O . GLY A 1 90 ? 17.627 -0.559 -3.003 1.00 86.31 90 GLY A O 1
ATOM 682 N N . GLN A 1 91 ? 16.132 -0.103 -1.394 1.00 87.31 91 GLN A N 1
ATOM 683 C CA . GLN A 1 91 ? 16.171 -1.430 -0.789 1.00 87.31 91 GLN A CA 1
ATOM 684 C C . GLN A 1 91 ? 15.330 -2.423 -1.609 1.00 87.31 91 GLN A C 1
ATOM 686 O O . GLN A 1 91 ? 14.188 -2.128 -1.965 1.00 87.31 91 GLN A O 1
ATOM 691 N N . ALA A 1 92 ? 15.879 -3.606 -1.887 1.00 88.38 92 ALA A N 1
ATOM 692 C CA . ALA A 1 92 ? 15.121 -4.704 -2.477 1.00 88.38 92 ALA A CA 1
ATOM 693 C C . ALA A 1 92 ? 14.241 -5.381 -1.414 1.00 88.38 92 ALA A C 1
ATOM 695 O O . ALA A 1 92 ? 14.663 -5.540 -0.267 1.00 88.38 92 ALA A O 1
ATOM 696 N N . PHE A 1 93 ? 13.037 -5.790 -1.806 1.00 90.19 93 PHE A N 1
ATOM 697 C CA . PHE A 1 93 ? 12.114 -6.547 -0.967 1.00 90.19 93 PHE A CA 1
ATOM 698 C C . PHE A 1 93 ? 11.377 -7.590 -1.800 1.00 90.19 93 PHE A C 1
ATOM 700 O O . PHE A 1 93 ? 11.163 -7.412 -3.003 1.00 90.19 93 PHE A O 1
ATOM 707 N N . SER A 1 94 ? 10.987 -8.674 -1.147 1.00 89.50 94 SER A N 1
ATOM 708 C CA . SER A 1 94 ? 10.206 -9.751 -1.734 1.00 89.50 94 SER A CA 1
ATOM 709 C C . SER A 1 94 ? 8.748 -9.657 -1.302 1.00 89.50 94 SER A C 1
ATOM 711 O O . SER A 1 94 ? 8.371 -8.983 -0.340 1.00 89.50 94 SER A O 1
ATOM 713 N N . LYS A 1 95 ? 7.887 -10.366 -2.033 1.00 87.25 95 LYS A N 1
ATOM 714 C CA . LYS A 1 95 ? 6.505 -10.580 -1.604 1.00 87.25 95 LYS A CA 1
ATOM 715 C C . LYS A 1 95 ? 6.523 -11.251 -0.227 1.00 87.25 95 LYS A C 1
ATOM 717 O O . LYS A 1 95 ? 7.271 -12.202 -0.048 1.00 87.25 95 LYS A O 1
ATOM 722 N N . SER A 1 96 ? 5.651 -10.802 0.678 1.00 88.06 96 SER A N 1
ATOM 723 C CA . SER A 1 96 ? 5.520 -11.228 2.087 1.00 88.06 96 SER A CA 1
ATOM 724 C C . SER A 1 96 ? 6.526 -10.672 3.100 1.00 88.06 96 SER A C 1
ATOM 726 O O . SER A 1 96 ? 6.341 -10.910 4.292 1.00 88.06 96 SER A O 1
ATOM 728 N N . ASP A 1 97 ? 7.495 -9.855 2.684 1.00 88.88 97 ASP A N 1
ATOM 729 C CA . ASP A 1 97 ? 8.399 -9.211 3.639 1.00 88.88 97 ASP A CA 1
ATOM 730 C C . ASP A 1 97 ? 7.690 -8.089 4.413 1.00 88.88 97 ASP A C 1
ATOM 732 O O . ASP A 1 97 ? 7.000 -7.237 3.839 1.00 88.88 97 ASP A O 1
ATOM 736 N N . VAL A 1 98 ? 7.890 -8.048 5.733 1.00 90.44 98 VAL A N 1
ATOM 737 C CA . VAL A 1 98 ? 7.343 -6.980 6.575 1.00 90.44 98 VAL A CA 1
ATOM 738 C C . VAL A 1 98 ? 8.246 -5.754 6.480 1.00 90.44 98 VAL A C 1
ATOM 740 O O . VAL A 1 98 ? 9.243 -5.636 7.191 1.00 90.44 98 VAL A O 1
ATOM 743 N N . LEU A 1 99 ? 7.878 -4.816 5.607 1.00 90.19 99 LEU A N 1
ATOM 744 C CA . LEU A 1 99 ? 8.623 -3.569 5.398 1.00 90.19 99 LEU A CA 1
ATOM 745 C C . LEU A 1 99 ? 8.564 -2.644 6.616 1.00 90.19 99 LEU A C 1
ATOM 747 O O . LEU A 1 99 ? 9.569 -2.077 7.039 1.00 90.19 99 LEU A O 1
ATOM 751 N N . VAL A 1 100 ? 7.365 -2.475 7.172 1.00 89.94 100 VAL A N 1
ATOM 752 C CA . VAL A 1 100 ? 7.102 -1.585 8.301 1.00 89.94 100 VAL A CA 1
ATOM 753 C C . VAL A 1 100 ? 6.021 -2.208 9.171 1.00 89.94 100 VAL A C 1
ATOM 755 O O . VAL A 1 100 ? 5.014 -2.699 8.663 1.00 89.94 100 VAL A O 1
ATOM 758 N N . ARG A 1 101 ? 6.214 -2.175 10.489 1.00 90.31 101 ARG A N 1
ATOM 759 C CA . ARG A 1 101 ? 5.181 -2.556 11.458 1.00 90.31 101 ARG A CA 1
ATOM 760 C C . ARG A 1 101 ? 4.498 -1.285 11.949 1.00 90.31 101 ARG A C 1
ATOM 762 O O . ARG A 1 101 ? 5.160 -0.282 12.184 1.00 90.31 101 ARG A O 1
ATOM 769 N N . LEU A 1 102 ? 3.181 -1.300 12.108 1.00 90.88 102 LEU A N 1
ATOM 770 C CA . LEU A 1 102 ? 2.444 -0.164 12.660 1.00 90.88 102 LEU A CA 1
ATOM 771 C C . LEU A 1 102 ? 2.085 -0.444 14.113 1.00 90.88 102 LEU A C 1
ATOM 773 O O . LEU A 1 102 ? 1.595 -1.524 14.442 1.00 90.88 102 LEU A O 1
ATOM 777 N N . TYR A 1 103 ? 2.293 0.540 14.983 1.00 90.31 103 TYR A N 1
ATOM 778 C CA . TYR A 1 103 ? 1.715 0.500 16.319 1.00 90.31 103 TYR A CA 1
ATOM 779 C C . TYR A 1 103 ? 0.197 0.713 16.218 1.00 90.31 103 TYR A C 1
ATOM 781 O O . TYR A 1 103 ? -0.266 1.839 16.054 1.00 90.31 103 TYR A O 1
ATOM 789 N N . SER A 1 104 ? -0.568 -0.381 16.273 1.00 86.25 104 SER A N 1
ATOM 790 C CA . SER A 1 104 ? -2.011 -0.411 15.985 1.00 86.25 104 SER A CA 1
ATOM 791 C C . SER A 1 104 ? -2.915 -0.412 17.222 1.00 86.25 104 SER A C 1
ATOM 793 O O . SER A 1 104 ? -4.137 -0.445 17.074 1.00 86.25 104 SER A O 1
ATOM 795 N N . LYS A 1 105 ? -2.361 -0.362 18.444 1.00 89.25 105 LYS A N 1
ATOM 796 C CA . LYS A 1 105 ? -3.175 -0.421 19.675 1.00 89.25 105 LYS A CA 1
ATOM 797 C C . LYS A 1 105 ? -4.183 0.726 19.755 1.00 89.25 105 LYS A C 1
ATOM 799 O O . LYS A 1 105 ? -5.338 0.488 20.086 1.00 89.25 105 LYS A O 1
ATOM 804 N N . ASP A 1 106 ? -3.776 1.933 19.369 1.00 88.69 106 ASP A N 1
ATOM 805 C CA . ASP A 1 106 ? -4.646 3.114 19.394 1.00 88.69 106 ASP A CA 1
ATOM 806 C C . ASP A 1 106 ? -5.803 2.984 18.395 1.00 88.69 106 ASP A C 1
ATOM 808 O O . ASP A 1 106 ? -6.949 3.293 18.720 1.00 88.69 106 ASP A O 1
ATOM 812 N N . ALA A 1 107 ? -5.526 2.447 17.201 1.00 88.06 107 ALA A N 1
ATOM 813 C CA . ALA A 1 107 ? -6.555 2.128 16.215 1.00 88.06 107 ALA A CA 1
ATOM 814 C C . ALA A 1 107 ? -7.518 1.046 16.739 1.00 88.06 107 ALA A C 1
ATOM 816 O O . ALA A 1 107 ? -8.730 1.163 16.554 1.00 88.06 107 ALA A O 1
ATOM 817 N N . GLY A 1 108 ? -7.001 0.044 17.458 1.00 89.00 108 GLY A N 1
ATOM 818 C CA . GLY A 1 108 ? -7.802 -0.980 18.132 1.00 89.00 108 GLY A CA 1
ATOM 819 C C . GLY A 1 108 ? -8.736 -0.402 19.199 1.00 89.00 108 GLY A C 1
ATOM 820 O O . GLY A 1 108 ? -9.932 -0.693 19.191 1.00 89.00 108 GLY A O 1
ATOM 821 N N . TYR A 1 109 ? -8.239 0.481 20.068 1.00 90.19 109 TYR A N 1
ATOM 822 C CA . TYR A 1 109 ? -9.071 1.155 21.072 1.00 90.19 109 TYR A CA 1
ATOM 823 C C . TYR A 1 109 ? -10.100 2.099 20.441 1.00 90.19 109 TYR A C 1
ATOM 825 O O . TYR A 1 109 ? -11.253 2.154 20.878 1.00 90.19 109 TYR A O 1
ATOM 833 N N . ALA A 1 110 ? -9.729 2.801 19.368 1.00 89.88 110 ALA A N 1
ATOM 834 C CA . ALA A 1 110 ? -10.666 3.620 18.607 1.00 89.88 110 ALA A CA 1
ATOM 835 C C . ALA A 1 110 ? -11.785 2.767 17.984 1.00 89.88 110 ALA A C 1
ATOM 837 O O . ALA A 1 110 ? -12.954 3.161 18.028 1.00 89.88 110 ALA A O 1
ATOM 838 N N . LEU A 1 111 ? -11.451 1.587 17.453 1.00 89.44 111 LEU A N 1
ATOM 839 C CA . LEU A 1 111 ? -12.425 0.630 16.931 1.00 89.44 111 LEU A CA 1
ATOM 840 C C . LEU A 1 111 ? -13.361 0.123 18.038 1.00 89.44 111 LEU A C 1
ATOM 842 O O . LEU A 1 111 ? -14.577 0.130 17.852 1.00 89.44 111 LEU A O 1
ATOM 846 N N . GLN A 1 112 ? -12.831 -0.240 19.208 1.00 89.56 112 GLN A N 1
ATOM 847 C CA . GLN A 1 112 ? -13.644 -0.658 20.359 1.00 89.56 112 GLN A CA 1
ATOM 848 C C . GLN A 1 112 ? -14.608 0.445 20.820 1.00 89.56 112 GLN A C 1
ATOM 850 O O . GLN A 1 112 ? -15.794 0.185 21.031 1.00 89.56 112 GLN A O 1
ATOM 855 N N . SER A 1 113 ? -14.144 1.698 20.896 1.00 91.50 113 SER A N 1
ATOM 856 C CA . SER A 1 113 ? -15.005 2.839 21.234 1.00 91.50 113 SER A CA 1
ATOM 857 C C . SER A 1 113 ? -16.140 3.016 20.219 1.00 91.50 113 SER A C 1
ATOM 859 O O . SER A 1 113 ? -17.292 3.230 20.601 1.00 91.50 113 SER A O 1
ATOM 861 N N . ARG A 1 114 ? -15.843 2.872 18.920 1.00 90.06 114 ARG A N 1
ATOM 862 C CA . ARG A 1 114 ? -16.854 2.935 17.851 1.00 90.06 114 ARG A CA 1
ATOM 863 C C . ARG A 1 114 ? -17.870 1.799 17.955 1.00 90.06 114 ARG A C 1
ATOM 865 O O . ARG A 1 114 ? -19.061 2.068 17.823 1.00 90.06 114 ARG A O 1
ATOM 872 N N . LYS A 1 115 ? -17.431 0.572 18.254 1.00 89.06 115 LYS A N 1
ATOM 873 C CA . LYS A 1 115 ? -18.327 -0.574 18.485 1.00 89.06 115 LYS A CA 1
ATOM 874 C C . LYS A 1 115 ? -19.277 -0.330 19.656 1.00 89.06 115 LYS A C 1
ATOM 876 O O . LYS A 1 115 ? -20.473 -0.545 19.511 1.00 89.06 115 LYS A O 1
ATOM 881 N N . SER A 1 116 ? -18.773 0.171 20.785 1.00 90.69 116 SER A N 1
ATOM 882 C CA . SER A 1 116 ? -19.615 0.486 21.948 1.00 90.69 116 SER A CA 1
ATOM 883 C C . SER A 1 116 ? -20.666 1.551 21.616 1.00 90.69 116 SER A C 1
ATOM 885 O O . SER A 1 116 ? -21.846 1.371 21.910 1.00 90.69 116 SER A O 1
ATOM 887 N N . ARG A 1 117 ? -20.273 2.623 20.914 1.00 91.38 117 ARG A N 1
ATOM 888 C CA . ARG A 1 117 ? -21.223 3.648 20.445 1.00 91.38 117 ARG A CA 1
ATOM 889 C C . ARG A 1 117 ? -22.279 3.067 19.508 1.00 91.38 117 ARG A C 1
ATOM 891 O O . ARG A 1 117 ? -23.446 3.419 19.631 1.00 91.38 117 ARG A O 1
ATOM 898 N N . PHE A 1 118 ? -21.877 2.180 18.600 1.00 90.31 118 PHE A N 1
ATOM 899 C CA . PHE A 1 118 ? -22.795 1.504 17.691 1.00 90.31 118 PHE A CA 1
ATOM 900 C C . PHE A 1 118 ? -23.789 0.605 18.436 1.00 90.31 118 PHE A C 1
ATOM 902 O O . PHE A 1 118 ? -24.982 0.705 18.180 1.00 90.31 118 PHE A O 1
ATOM 909 N N . LEU A 1 119 ? -23.332 -0.214 19.388 1.00 89.06 119 LEU A N 1
ATOM 910 C CA . LEU A 1 119 ? -24.207 -1.069 20.198 1.00 89.06 119 LEU A CA 1
ATOM 911 C C . LEU A 1 119 ? -25.205 -0.262 21.024 1.00 89.06 119 LEU A C 1
ATOM 913 O O . LEU A 1 119 ? -26.380 -0.610 21.065 1.00 89.06 119 LEU A O 1
ATOM 917 N N . ASN A 1 120 ? -24.757 0.837 21.631 1.00 91.44 120 ASN A N 1
ATOM 918 C CA . ASN A 1 120 ? -25.641 1.728 22.377 1.00 91.44 120 ASN A CA 1
ATOM 919 C C . ASN A 1 120 ? -26.704 2.347 21.459 1.00 91.44 120 ASN A C 1
ATOM 921 O O . ASN A 1 120 ? -27.878 2.381 21.814 1.00 91.44 120 ASN A O 1
ATOM 925 N N . ALA A 1 121 ? -26.312 2.795 20.263 1.00 90.69 121 ALA A N 1
ATOM 926 C CA . ALA A 1 121 ? -27.254 3.310 19.273 1.00 90.69 121 ALA A CA 1
ATOM 927 C C . ALA A 1 121 ? -28.233 2.225 18.790 1.00 90.69 121 ALA A C 1
ATOM 929 O O . ALA A 1 121 ? -29.423 2.494 18.661 1.00 90.69 121 ALA A O 1
ATOM 930 N N . LEU A 1 122 ? -27.749 0.998 18.570 1.00 89.19 122 LEU A N 1
ATOM 931 C CA . LEU A 1 122 ? -28.566 -0.135 18.139 1.00 89.19 122 LEU A CA 1
ATOM 932 C C . LEU A 1 122 ? -29.584 -0.541 19.215 1.00 89.19 122 LEU A C 1
ATOM 934 O O . LEU A 1 122 ? -30.743 -0.779 18.894 1.00 89.19 122 LEU A O 1
ATOM 938 N N . ALA A 1 123 ? -29.185 -0.552 20.488 1.00 89.81 123 ALA A N 1
ATOM 939 C CA . ALA A 1 123 ? -30.073 -0.859 21.607 1.00 89.81 123 ALA A CA 1
ATOM 940 C C . ALA A 1 123 ? -31.230 0.148 21.738 1.00 89.81 123 ALA A C 1
ATOM 942 O O . ALA A 1 123 ? -32.337 -0.242 22.102 1.00 89.81 123 ALA A O 1
ATOM 943 N N . LEU A 1 124 ? -30.992 1.424 21.407 1.00 91.56 124 LEU A N 1
ATOM 944 C CA . LEU A 1 124 ? -32.020 2.471 21.441 1.00 91.56 124 LEU A CA 1
ATOM 945 C C . LEU A 1 124 ? -33.077 2.307 20.341 1.00 91.56 124 LEU A C 1
ATOM 947 O O . LEU A 1 124 ? -34.235 2.625 20.581 1.00 91.56 124 LEU A O 1
ATOM 951 N N . ILE A 1 125 ? -32.698 1.803 19.162 1.00 90.81 125 ILE A N 1
ATOM 952 C CA . ILE A 1 125 ? -33.617 1.625 18.020 1.00 90.81 125 ILE A CA 1
ATOM 953 C C . ILE A 1 125 ? -34.258 0.231 17.964 1.00 90.81 125 ILE A C 1
ATOM 955 O O . ILE A 1 125 ? -35.172 -0.000 17.175 1.00 90.81 125 ILE A O 1
ATOM 959 N N . LEU A 1 126 ? -33.771 -0.723 18.765 1.00 87.81 126 LEU A N 1
ATOM 960 C CA . LEU A 1 126 ? -34.248 -2.107 18.763 1.00 87.81 126 LEU A CA 1
ATOM 961 C C . LEU A 1 126 ? -35.755 -2.242 19.087 1.00 87.81 126 LEU A C 1
ATOM 963 O O . LEU A 1 126 ? -36.411 -3.067 18.444 1.00 87.81 126 LEU A O 1
ATOM 967 N N . PRO A 1 127 ? -36.338 -1.454 20.019 1.00 89.69 127 PRO A N 1
ATOM 968 C CA . PRO A 1 127 ? -37.781 -1.457 20.258 1.00 89.69 127 PRO A CA 1
ATOM 969 C C . PRO A 1 127 ? -38.581 -1.010 19.031 1.00 89.69 127 PRO A C 1
ATOM 971 O O . PRO A 1 127 ? -39.542 -1.680 18.662 1.00 89.69 127 PRO A O 1
ATOM 974 N N . ASP A 1 128 ? -38.148 0.056 18.357 1.00 88.31 128 ASP A N 1
ATOM 975 C CA . ASP A 1 128 ? -38.817 0.581 17.161 1.00 88.31 128 ASP A CA 1
ATOM 976 C C . ASP A 1 128 ? -38.744 -0.429 16.008 1.00 88.31 128 ASP A C 1
ATOM 978 O O . ASP A 1 128 ? -39.743 -0.720 15.355 1.00 88.31 128 ASP A O 1
ATOM 982 N N . LEU A 1 129 ? -37.585 -1.073 15.822 1.00 86.75 129 LEU A N 1
ATOM 983 C CA . LEU A 1 129 ? -37.401 -2.175 14.868 1.00 86.75 129 LEU A CA 1
ATOM 984 C C . LEU A 1 129 ? -38.363 -3.343 15.118 1.00 86.75 129 LEU A C 1
ATOM 986 O O . LEU A 1 129 ? -38.835 -3.960 14.162 1.00 86.75 129 LEU A O 1
ATOM 990 N N . LYS A 1 130 ? -38.663 -3.649 16.385 1.00 87.44 130 LYS A N 1
ATOM 991 C CA . LYS A 1 130 ? -39.620 -4.701 16.750 1.00 87.44 130 LYS A CA 1
ATOM 992 C C . LYS A 1 130 ? -41.051 -4.337 16.357 1.00 87.44 130 LYS A C 1
ATOM 994 O O . LYS A 1 130 ? -41.800 -5.224 15.955 1.00 87.44 130 LYS A O 1
ATOM 999 N N . MET A 1 131 ? -41.419 -3.063 16.488 1.00 87.44 131 MET A N 1
ATOM 1000 C CA . MET A 1 131 ? -42.770 -2.576 16.194 1.00 87.44 131 MET A CA 1
ATOM 1001 C C . MET A 1 131 ? -42.992 -2.391 14.689 1.00 87.44 131 MET A C 1
ATOM 1003 O O . MET A 1 131 ? -44.013 -2.836 14.166 1.00 87.44 131 MET A O 1
ATOM 1007 N N . ASP A 1 132 ? -42.021 -1.806 13.986 1.00 86.75 132 ASP A N 1
ATOM 1008 C CA . ASP A 1 132 ? -42.178 -1.403 12.585 1.00 86.75 132 ASP A CA 1
ATOM 1009 C C . ASP A 1 132 ? -41.700 -2.469 11.580 1.00 86.75 132 ASP A C 1
ATOM 1011 O O . ASP A 1 132 ? -42.131 -2.466 10.424 1.00 86.75 132 ASP A O 1
ATOM 1015 N N . TYR A 1 133 ? -40.809 -3.388 11.987 1.00 83.25 133 TYR A N 1
ATOM 1016 C CA . TYR A 1 133 ? -40.115 -4.320 11.081 1.00 83.25 133 TYR A CA 1
ATOM 1017 C C . TYR A 1 133 ? -39.919 -5.733 11.663 1.00 83.25 133 TYR A C 1
ATOM 1019 O O . TYR A 1 133 ? -38.801 -6.269 11.672 1.00 83.25 133 TYR A O 1
ATOM 1027 N N . ALA A 1 134 ? -41.018 -6.372 12.079 1.00 81.31 134 ALA A N 1
ATOM 1028 C CA . ALA A 1 134 ? -41.031 -7.716 12.672 1.00 81.31 134 ALA A CA 1
ATOM 1029 C C . ALA A 1 134 ? -40.272 -8.783 11.848 1.00 81.31 134 ALA A C 1
ATOM 1031 O O . ALA A 1 134 ? -39.549 -9.594 12.425 1.00 81.31 134 ALA A O 1
ATOM 1032 N N . ASP A 1 135 ? -40.350 -8.732 10.512 1.00 82.69 135 ASP A N 1
ATOM 1033 C CA . ASP A 1 135 ? -39.686 -9.691 9.610 1.00 82.69 135 ASP A CA 1
ATOM 1034 C C . ASP A 1 135 ? -38.148 -9.647 9.690 1.00 82.69 135 ASP A C 1
ATOM 1036 O O . ASP A 1 135 ? -37.471 -10.646 9.453 1.00 82.69 135 ASP A O 1
ATOM 1040 N N . SER A 1 136 ? -37.578 -8.478 10.004 1.00 80.94 136 SER A N 1
ATOM 1041 C CA . SER A 1 136 ? -36.122 -8.266 10.072 1.00 80.94 136 SER A CA 1
ATOM 1042 C C . SER A 1 136 ? -35.583 -8.216 11.501 1.00 80.94 136 SER A C 1
ATOM 1044 O O . SER A 1 136 ? -34.376 -8.357 11.708 1.00 80.94 136 SER A O 1
ATOM 1046 N N . TYR A 1 137 ? -36.470 -8.055 12.486 1.00 85.25 137 TYR A N 1
ATOM 1047 C CA . TYR A 1 137 ? -36.133 -7.936 13.902 1.00 85.25 137 TYR A CA 1
ATOM 1048 C C . TYR A 1 137 ? -35.301 -9.119 14.403 1.00 85.25 137 TYR A C 1
ATOM 1050 O O . TYR A 1 137 ? -34.274 -8.914 15.041 1.00 85.25 137 TYR A O 1
ATOM 1058 N N . GLN A 1 138 ? -35.692 -10.349 14.058 1.00 84.88 138 GLN A N 1
ATOM 1059 C CA . GLN A 1 138 ? -34.993 -11.553 14.515 1.00 84.88 138 GLN A CA 1
ATOM 1060 C C . GLN A 1 138 ? -33.520 -11.574 14.075 1.00 84.88 138 GLN A C 1
ATOM 1062 O O . GLN A 1 138 ? -32.652 -11.992 14.837 1.00 84.88 138 GLN A O 1
ATOM 1067 N N . ALA A 1 139 ? -33.222 -11.082 12.870 1.00 84.50 139 ALA A N 1
ATOM 1068 C CA . ALA A 1 139 ? -31.856 -11.018 12.364 1.00 84.50 139 ALA A CA 1
ATOM 1069 C C . ALA A 1 139 ? -31.025 -9.958 13.114 1.00 84.50 139 ALA A C 1
ATOM 1071 O O . ALA A 1 139 ? -29.861 -10.193 13.438 1.00 84.50 139 ALA A O 1
ATOM 1072 N N . TRP A 1 140 ? -31.632 -8.813 13.439 1.00 85.44 140 TRP A N 1
ATOM 1073 C CA . TRP A 1 140 ? -30.994 -7.752 14.223 1.00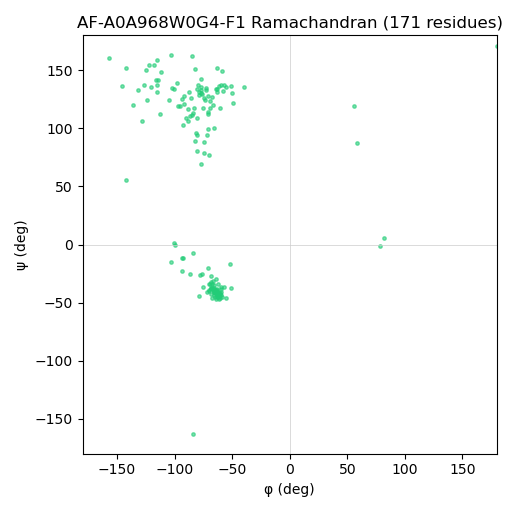 85.44 140 TRP A CA 1
ATOM 1074 C C . TRP A 1 140 ? -30.778 -8.127 15.688 1.00 85.44 140 TRP A C 1
ATOM 1076 O O . TRP A 1 140 ? -29.717 -7.826 16.228 1.00 85.44 140 TRP A O 1
ATOM 1086 N N . ASP A 1 141 ? -31.734 -8.810 16.314 1.00 85.62 141 ASP A N 1
ATOM 1087 C CA . ASP A 1 141 ? -31.620 -9.306 17.688 1.00 85.62 141 ASP A CA 1
ATOM 1088 C C . ASP A 1 141 ? -30.516 -10.368 17.803 1.00 85.62 141 ASP A C 1
ATOM 1090 O O . ASP A 1 141 ? -29.631 -10.267 18.652 1.00 85.62 141 ASP A O 1
ATOM 1094 N N . GLN A 1 142 ? -30.472 -11.320 16.864 1.00 86.19 142 GLN A N 1
ATOM 1095 C CA . GLN A 1 142 ? -29.371 -12.283 16.783 1.00 86.19 142 GLN A CA 1
ATOM 1096 C C . GLN A 1 142 ? -28.025 -11.582 16.591 1.00 86.19 142 GL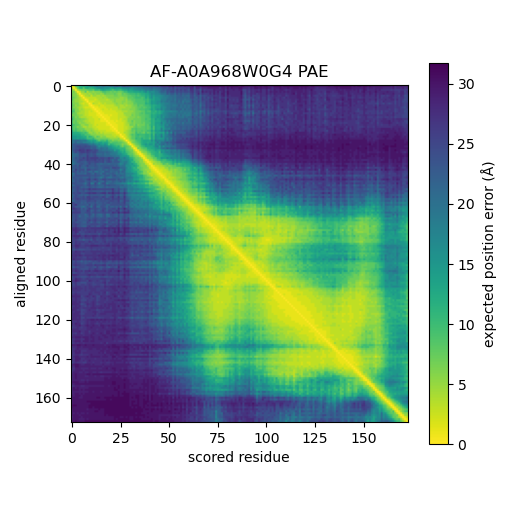N A C 1
ATOM 1098 O O . GLN A 1 142 ? -27.062 -11.904 17.282 1.00 86.19 142 GLN A O 1
ATOM 1103 N N . PHE A 1 143 ? -27.939 -10.601 15.695 1.00 85.81 143 PHE A N 1
ATOM 1104 C CA . PHE A 1 143 ? -26.708 -9.841 15.490 1.00 85.81 143 PHE A CA 1
ATOM 1105 C C . PHE A 1 143 ? -26.284 -9.054 16.735 1.00 85.81 143 PHE A C 1
ATOM 1107 O O . PHE A 1 143 ? -25.103 -9.056 17.078 1.00 85.81 143 PHE A O 1
ATOM 1114 N N . PHE A 1 144 ? -27.233 -8.440 17.444 1.00 85.81 144 PHE A N 1
ATOM 1115 C CA . PHE A 1 144 ? -26.975 -7.723 18.690 1.00 85.81 144 PHE A CA 1
ATOM 1116 C C . PHE A 1 144 ? -26.432 -8.654 19.782 1.00 85.81 144 PHE A C 1
ATOM 1118 O O . PHE A 1 144 ? -25.437 -8.323 20.422 1.00 85.81 144 PHE A O 1
ATOM 1125 N N . GLN A 1 145 ? -27.021 -9.842 19.944 1.00 85.12 145 GLN A N 1
ATOM 1126 C CA . GLN A 1 145 ? -26.589 -10.828 20.943 1.00 85.12 145 GLN A CA 1
ATOM 1127 C C . GLN A 1 145 ? -25.214 -11.448 20.635 1.00 85.12 145 GLN A C 1
ATOM 1129 O O . GLN A 1 145 ? -24.511 -11.862 21.554 1.00 85.12 145 GLN A O 1
ATOM 1134 N N . HIS A 1 146 ? -24.818 -11.511 19.359 1.00 84.19 146 HIS A N 1
ATOM 1135 C CA . HIS A 1 146 ? -23.544 -12.108 18.935 1.00 84.19 146 HIS A CA 1
ATOM 1136 C C . HIS A 1 146 ? -22.395 -11.099 18.799 1.00 84.19 146 HIS A C 1
ATOM 1138 O O . HIS A 1 146 ? -21.242 -11.513 18.651 1.00 84.19 146 HIS A O 1
ATOM 1144 N N . ILE A 1 147 ? -22.659 -9.787 18.832 1.00 82.62 147 ILE A N 1
ATOM 1145 C CA . ILE A 1 147 ? -21.578 -8.799 18.842 1.00 82.62 147 ILE A CA 1
ATOM 1146 C C . ILE A 1 147 ? -20.906 -8.787 20.216 1.00 82.62 147 ILE A C 1
ATOM 1148 O O . ILE A 1 147 ? -21.519 -8.479 21.234 1.00 82.62 147 ILE A O 1
ATOM 1152 N N . ASN A 1 148 ? -19.590 -8.989 20.212 1.00 80.25 148 ASN A N 1
ATOM 1153 C CA . ASN A 1 148 ? -18.723 -8.690 21.342 1.00 80.25 148 ASN A CA 1
ATOM 1154 C C . ASN A 1 148 ? -17.745 -7.554 20.962 1.00 80.25 148 ASN A C 1
ATOM 1156 O O . ASN A 1 148 ? -17.272 -7.450 19.826 1.00 80.25 148 ASN A O 1
ATOM 1160 N N . ILE A 1 149 ? -17.471 -6.658 21.913 1.00 79.19 149 ILE A N 1
ATOM 1161 C CA . ILE A 1 149 ? -16.574 -5.504 21.746 1.00 79.19 149 ILE A CA 1
ATOM 1162 C C . ILE A 1 149 ? -15.138 -5.978 21.465 1.00 79.19 149 ILE A C 1
ATOM 1164 O O . ILE A 1 149 ? -14.446 -5.394 20.621 1.00 79.1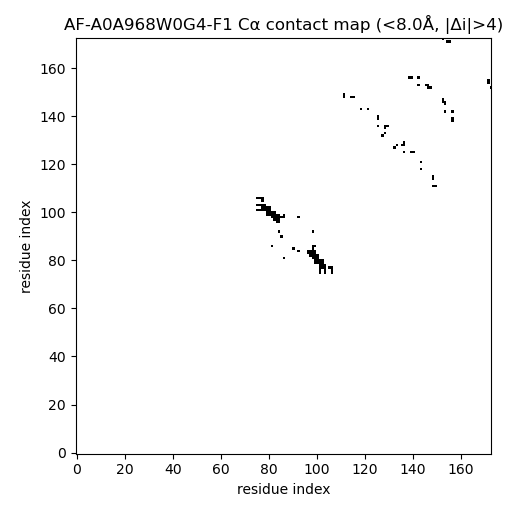9 149 ILE A O 1
ATOM 1168 N N . GLU A 1 150 ? -14.720 -7.056 22.130 1.00 76.12 150 GLU A N 1
ATOM 1169 C CA . GLU A 1 150 ? -13.350 -7.578 22.102 1.00 76.12 150 GLU A CA 1
ATOM 1170 C C . GLU A 1 150 ? -13.089 -8.542 20.941 1.00 76.12 150 GLU A C 1
ATOM 1172 O O . GLU A 1 150 ? -11.953 -8.655 20.481 1.00 76.12 150 GLU A O 1
ATOM 1177 N N . SER A 1 151 ? -14.123 -9.205 20.416 1.00 74.69 151 SER A N 1
ATOM 1178 C CA . SER A 1 151 ? -13.970 -10.146 19.305 1.00 74.69 151 SER A CA 1
ATOM 1179 C C . SER A 1 151 ? -13.990 -9.448 17.944 1.00 74.69 151 SER A C 1
ATOM 1181 O O . SER A 1 151 ? -14.467 -8.315 17.789 1.00 74.69 151 SER A O 1
ATOM 1183 N N . LEU A 1 152 ? -13.500 -10.146 16.913 1.00 65.06 152 LEU A N 1
ATOM 1184 C CA . LEU A 1 152 ? -13.752 -9.750 15.527 1.00 65.06 152 LEU A CA 1
ATOM 1185 C C . LEU A 1 152 ? -15.266 -9.634 15.306 1.00 65.06 152 LEU A C 1
ATOM 1187 O O . LEU A 1 152 ? -16.038 -10.462 15.791 1.00 65.06 152 LEU A O 1
ATOM 1191 N N . CYS A 1 153 ? -15.676 -8.556 14.634 1.00 64.25 153 CYS A N 1
ATOM 1192 C CA . CYS A 1 153 ? -17.083 -8.308 14.347 1.00 64.25 153 CYS A CA 1
ATOM 1193 C C . CYS A 1 153 ? -17.600 -9.437 13.437 1.00 64.25 153 CYS A C 1
ATOM 1195 O O . CYS A 1 153 ? -16.928 -9.737 12.443 1.00 64.25 153 CYS A O 1
ATOM 1197 N N . PRO A 1 154 ? -18.745 -10.073 13.744 1.00 64.44 154 PRO A N 1
ATOM 1198 C CA . PRO A 1 154 ? -19.340 -11.047 12.840 1.00 64.44 154 PRO A CA 1
ATOM 1199 C C . PRO A 1 154 ? -19.634 -10.396 11.483 1.00 64.44 154 PRO A C 1
ATOM 1201 O O . PRO A 1 154 ? -19.886 -9.192 11.390 1.00 64.44 154 PRO A O 1
ATOM 1204 N N . SER A 1 155 ? -19.576 -11.195 10.413 1.00 64.06 155 SER A N 1
ATOM 1205 C CA . SER A 1 155 ? -19.869 -10.730 9.055 1.00 64.06 155 SER A CA 1
ATOM 1206 C C . SER A 1 155 ? -21.203 -9.983 9.028 1.00 64.06 155 SER A C 1
ATOM 1208 O O . SER A 1 155 ? -22.199 -10.488 9.546 1.00 64.06 155 SER A O 1
ATOM 1210 N N . CYS A 1 156 ? -21.208 -8.788 8.430 1.00 61.44 156 CYS A N 1
ATOM 1211 C CA . CYS A 1 156 ? -22.379 -7.917 8.377 1.00 61.44 156 CYS A CA 1
ATOM 1212 C C . CYS A 1 156 ? -23.614 -8.673 7.856 1.00 61.44 156 CYS A C 1
ATOM 1214 O O . CYS A 1 156 ? -23.524 -9.421 6.879 1.00 61.44 156 CYS A O 1
ATOM 1216 N N . LEU A 1 157 ? -24.757 -8.464 8.513 1.00 61.59 157 LEU A N 1
ATOM 1217 C CA . LEU A 1 157 ? -26.055 -9.014 8.126 1.00 61.59 157 LEU A CA 1
ATOM 1218 C C . LEU A 1 157 ? -26.323 -8.763 6.635 1.00 61.59 157 LEU A C 1
ATOM 1220 O O . LEU A 1 157 ? -26.368 -7.620 6.177 1.00 61.59 157 LEU A O 1
ATOM 1224 N N . SER A 1 158 ? -26.549 -9.832 5.869 1.00 54.09 158 SER A N 1
ATOM 1225 C CA . SER A 1 158 ? -27.037 -9.715 4.494 1.00 54.09 158 SER A CA 1
ATOM 1226 C C . SER A 1 158 ? -28.521 -9.350 4.527 1.00 54.09 158 SER A C 1
ATOM 1228 O O . SER A 1 158 ? -29.398 -10.214 4.562 1.00 54.09 158 SER A O 1
ATOM 1230 N N . LEU A 1 159 ? -28.817 -8.052 4.569 1.00 57.72 159 LEU A N 1
ATOM 1231 C CA . LEU A 1 159 ? -30.190 -7.564 4.492 1.00 57.72 159 LEU A CA 1
ATOM 1232 C C . LEU A 1 159 ? -30.712 -7.771 3.064 1.00 57.72 159 LEU A C 1
ATOM 1234 O O . LEU A 1 159 ? -30.246 -7.132 2.118 1.00 57.72 159 LEU A O 1
ATOM 1238 N N . LYS A 1 160 ? -31.711 -8.645 2.893 1.00 50.78 160 LYS A N 1
ATOM 1239 C CA . LYS A 1 160 ? -32.475 -8.733 1.641 1.00 50.78 160 LYS A CA 1
ATOM 1240 C C . LYS A 1 160 ? -33.366 -7.497 1.533 1.00 50.78 160 LYS A C 1
ATOM 1242 O O . LYS A 1 160 ? -34.456 -7.459 2.088 1.00 50.78 160 LYS A O 1
ATOM 1247 N N . THR A 1 161 ? -32.897 -6.464 0.844 1.00 47.09 161 THR A N 1
ATOM 1248 C CA . THR A 1 161 ? -33.687 -5.247 0.626 1.00 47.09 161 THR A CA 1
ATOM 1249 C C . THR A 1 161 ? -34.456 -5.295 -0.702 1.00 47.09 161 THR A C 1
ATOM 1251 O O . THR A 1 161 ? -33.868 -5.470 -1.765 1.00 47.09 161 THR A O 1
ATOM 1254 N N . ASN A 1 162 ? -35.781 -5.095 -0.631 1.00 42.94 162 ASN A N 1
ATOM 1255 C CA . ASN A 1 162 ? -36.660 -4.732 -1.759 1.00 42.94 162 ASN A CA 1
ATOM 1256 C C . ASN A 1 162 ? -36.965 -3.209 -1.781 1.00 42.94 162 ASN A C 1
ATOM 1258 O O . ASN A 1 162 ? -37.649 -2.702 -2.665 1.00 42.94 162 ASN A O 1
ATOM 1262 N N . LYS A 1 163 ? -36.450 -2.415 -0.830 1.00 46.06 163 LYS A N 1
ATOM 1263 C CA . LYS A 1 163 ? -36.665 -0.956 -0.809 1.00 46.06 163 LYS A CA 1
ATOM 1264 C C . LYS A 1 163 ? -35.359 -0.208 -1.071 1.00 46.06 163 LYS A C 1
ATOM 1266 O O . LYS A 1 163 ? -34.402 -0.251 -0.304 1.00 46.06 163 LYS A O 1
ATOM 1271 N N . ARG A 1 164 ? -35.355 0.443 -2.237 1.00 38.22 164 ARG A N 1
ATOM 1272 C CA . ARG A 1 164 ? -34.262 1.166 -2.898 1.00 38.22 164 ARG A CA 1
ATOM 1273 C C . ARG A 1 164 ? -33.373 2.001 -1.962 1.00 38.22 164 ARG A C 1
ATOM 1275 O O . ARG A 1 164 ? -33.857 2.842 -1.219 1.00 38.22 164 ARG A O 1
ATOM 1282 N N . ARG A 1 165 ? -32.065 1.863 -2.226 1.00 43.03 165 ARG A N 1
ATOM 1283 C CA . ARG A 1 165 ? -30.970 2.841 -2.063 1.00 43.03 165 ARG A CA 1
ATOM 1284 C C . ARG A 1 165 ? -30.747 3.409 -0.659 1.00 43.03 165 ARG A C 1
ATOM 1286 O O . ARG A 1 165 ? -31.053 4.562 -0.398 1.00 43.03 165 ARG A O 1
ATOM 1293 N N . PHE A 1 166 ? -29.948 2.683 0.114 1.00 36.25 166 PHE A N 1
ATOM 1294 C CA . PHE A 1 166 ? -28.813 3.302 0.796 1.00 36.25 166 PHE A CA 1
ATOM 1295 C C . PHE A 1 166 ? -27.557 2.486 0.488 1.00 36.25 166 PHE A C 1
ATOM 1297 O O . PHE A 1 166 ? -27.399 1.359 0.948 1.00 36.25 166 PHE A O 1
ATOM 1304 N N . SER A 1 167 ? -26.687 3.033 -0.364 1.00 30.28 167 SER A N 1
ATOM 1305 C CA . SER A 1 167 ? -25.387 2.448 -0.693 1.00 30.28 167 SER A CA 1
ATOM 1306 C C . SER A 1 167 ? -24.402 2.710 0.445 1.00 30.28 167 SER A C 1
ATOM 1308 O O . SER A 1 167 ? -23.467 3.495 0.304 1.00 30.28 167 SER A O 1
ATOM 1310 N N . TRP A 1 168 ? -24.608 2.074 1.592 1.00 34.16 168 TRP A N 1
ATOM 1311 C CA . TRP A 1 168 ? -23.550 1.974 2.586 1.00 34.16 168 TRP A CA 1
ATOM 1312 C C . TRP A 1 168 ? -22.650 0.810 2.180 1.00 34.16 168 TRP A C 1
ATOM 1314 O O . TRP A 1 168 ? -22.869 -0.334 2.571 1.00 34.16 168 TRP A O 1
ATOM 1324 N N . GLN A 1 169 ? -21.634 1.092 1.358 1.00 32.94 169 GLN A N 1
ATOM 1325 C CA . GLN A 1 169 ? -20.474 0.207 1.266 1.00 32.94 169 GLN A CA 1
ATOM 1326 C C . GLN A 1 169 ? -19.680 0.329 2.568 1.00 32.94 169 GLN A C 1
ATOM 1328 O O . GLN A 1 169 ? -18.636 0.972 2.622 1.00 32.94 169 GLN A O 1
ATOM 1333 N N . VAL A 1 170 ? -20.176 -0.304 3.629 1.00 40.69 170 VAL A N 1
ATOM 1334 C CA . VAL A 1 170 ? -19.332 -0.665 4.767 1.00 40.69 170 VAL A CA 1
ATOM 1335 C C . VAL A 1 170 ? -18.608 -1.937 4.349 1.00 40.69 170 VAL A C 1
ATOM 1337 O O . VAL A 1 170 ? -19.029 -3.054 4.649 1.00 40.69 170 VAL A O 1
ATOM 1340 N N . LYS A 1 171 ? -17.545 -1.770 3.557 1.00 39.09 171 LYS A N 1
ATOM 1341 C CA . LYS A 1 171 ? -16.530 -2.813 3.430 1.00 39.09 171 LYS A CA 1
ATOM 1342 C C . LYS A 1 171 ? -15.886 -2.919 4.802 1.00 39.09 171 LYS A C 1
ATOM 1344 O O . LYS A 1 171 ? -15.070 -2.067 5.116 1.00 39.09 171 LYS A O 1
ATOM 1349 N N . THR A 1 172 ? -16.313 -3.930 5.562 1.00 40.62 172 THR A N 1
ATOM 1350 C CA . THR A 1 172 ? -15.668 -4.466 6.774 1.00 40.62 172 THR A CA 1
ATOM 1351 C C . THR A 1 172 ? -15.398 -3.443 7.889 1.00 40.62 172 THR A C 1
ATOM 1353 O O . THR A 1 172 ? -14.667 -2.479 7.705 1.00 40.62 172 THR A O 1
ATOM 1356 N N . CYS A 1 173 ? -15.996 -3.657 9.068 1.00 37.47 173 CYS A N 1
ATOM 1357 C CA . CYS A 1 173 ? -15.588 -2.952 10.289 1.00 37.47 173 CYS A CA 1
ATOM 1358 C C . CYS A 1 173 ? -14.098 -3.132 10.588 1.00 37.47 173 CYS A C 1
ATOM 1360 O O . CYS A 1 173 ? -13.592 -4.247 10.331 1.00 37.47 173 CYS A O 1
#

Foldseek 3Di:
DDPVVVVVVVVVVVVVVVVVVVVVVVVPDDDDDDDDDDDDDDDDDDDDDDDDDDDDDDDDDDDDDDPDDDDDDDPDDADWDAFPDDLDPPDDDDPPGTRTDGPCVVVLVVQLVVLVVVLVVLVVCLVVCVVPPVPCSVVSVVLSVPDDSPDQRPDDDPDPDPDDDDPPPPPGD

Sequence (173 aa):
MNRKLTVTLGIVSIVVLSILAVKALAALKKPETQKPPAELYREVQVDNVEYNTVTTRVTSTGRVTSGNTVDLIAEVQGKLLPGDIPFKKGQAFSKSDVLVRLYSKDAGYALQS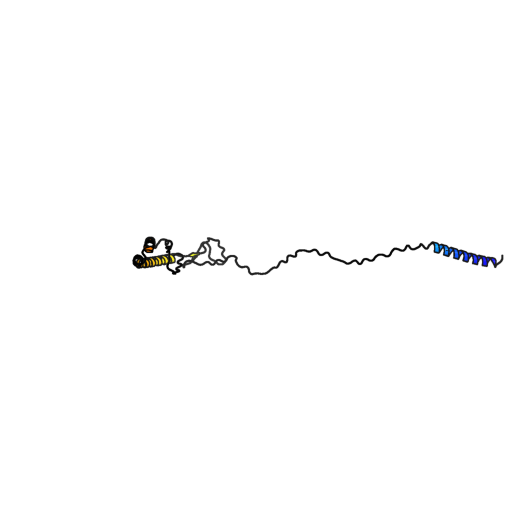RKSRFLNALALILPDLKMDYADSYQAWDQFFQHINIESLCPSCLSLKTNKRRFSWQVKTC

Mean predicted aligned error: 17.23 Å

Radius of gyration: 64.37 Å; Cα contacts (8 Å, |Δi|>4): 69; chains: 1; bounding box: 128×25×161 Å

Secondary structure (DSSP, 8-state):
--HHHHHHHHHHHHHHHHHHHHHHHHHT-PPP-PPPPPP-------PPPPP---------------S-------SS--EEEE-SS---TT----TT---EEEE-HHHHHHHHHHHHHHHHHHHHHHHHHHHH-HHHHHHHHHHHHH--SSSPPPPPP-----S----------

pLDDT: mean 79.46, std 14.77, range [30.28, 91.56]

Solvent-accessible surface area (backbone atoms only — not comparable to full-atom values): 11922 Å² total; per-residue (Å²): 134,65,79,68,57,63,57,55,54,54,53,52,51,54,56,55,52,54,56,54,52,55,55,56,58,59,74,68,62,75,82,83,81,83,75,79,84,81,84,84,79,85,85,75,94,81,82,86,86,80,91,74,89,84,83,81,86,85,86,81,88,80,87,88,71,77,94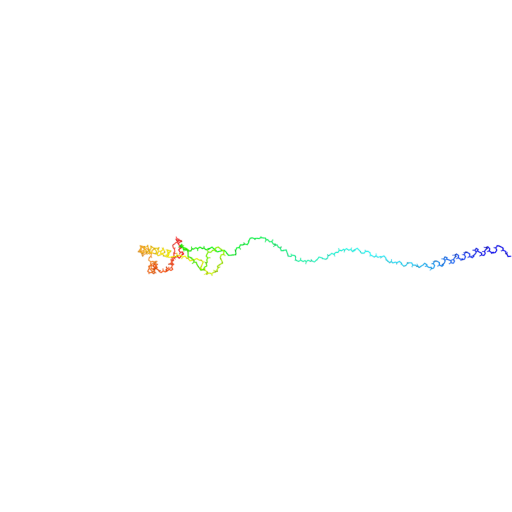,74,84,83,86,89,76,77,94,66,75,58,55,82,39,87,34,85,40,81,86,52,90,92,59,88,82,61,93,90,61,48,50,64,36,64,51,48,66,66,51,50,52,52,49,36,52,50,46,52,54,48,50,55,54,49,63,69,47,47,63,55,37,50,74,78,35,60,91,55,30,64,61,52,52,52,49,59,73,67,57,49,72,89,51,83,74,69,82,77,80,86,75,87,73,93,72,84,84,78,89,76,81,74,76,71,136